Protein 1Y81 (pdb70)

Secondary structure (DSSP, 8-state):
--EEEEET--S-TTSHHHHHHHHHHHTT-EEEEE-TT-SEETTEE-BSSGGGS-TT--EEEE-S-HHHHHHHHHHHHHTT--EEEE-TTS--HHHHHHHHHHT-EEE-S------

Nearest PDB structures (foldseek):
  1y81-assembly1_A  TM=1.009E+00  e=6.232E-22  Pyrococcus furiosus
  2d5a-assembly1_A  TM=9.287E-01  e=7.820E-11  Pyrococcus horikoshii OT3
  3qa9-assembly1_A  TM=9.151E-01  e=1.277E-10  Escherichia coli
  3q9n-assembly1_A  TM=9.153E-01  e=1.893E-09  Escherichia coli
  3q9n-assembly2_B  TM=8.988E-01  e=8.240E-09  Escherichia coli

Radius of gyration: 12.8 Å; Cα contacts (8 Å, |Δi|>4): 222; chains: 1; bounding box: 34×27×26 Å

Solvent-accessible surface area: 5874 Å² total

Structure (mmCIF, N/CA/C/O backbone):
data_1Y81
#
_entry.id   1Y81
#
_cell.length_a   79.146
_cell.length_b   79.146
_cell.length_c   36.402
_cell.angle_alpha   90.00
_cell.angle_beta   90.00
_cell.angle_gamma   120.00
#
_symmetry.space_group_name_H-M   'P 62'
#
loop_
_entity.id
_entity.type
_entity.pdbx_description
1 polymer 'conserved hypothetical protein'
2 non-polymer 'THIOCYANATE ION'
3 non-polymer 'COENZYME A'
4 non-polymer 'UNKNOWN ATOM OR ION'
5 water water
#
loop_
_atom_site.group_PDB
_atom_site.id
_atom_site.type_symbol
_atom_site.label_atom_id
_atom_site.label_alt_id
_atom_site.label_comp_id
_atom_site.label_asym_id
_atom_site.label_entity_id
_atom_site.label_seq_id
_atom_site.pdbx_PDB_ins_code
_atom_site.Cartn_x
_atom_site.Cartn_y
_atom_site.Cartn_z
_atom_site.occupancy
_atom_site.B_iso_or_equiv
_atom_site.auth_seq_id
_atom_site.auth_comp_id
_atom_site.auth_asym_id
_atom_site.auth_atom_id
_atom_site.pdbx_PDB_model_num
ATOM 1 N N . PHE A 1 14 ? 56.973 5.355 0.259 1.00 40.13 6 PHE A N 1
ATOM 2 C CA . PHE A 1 14 ? 56.174 4.948 1.456 1.00 41.48 6 PHE A CA 1
ATOM 3 C C . PHE A 1 14 ? 55.199 3.834 1.117 1.00 40.61 6 PHE A C 1
ATOM 4 O O . PHE A 1 14 ? 54.732 3.732 -0.022 1.00 41.63 6 PHE A O 1
ATOM 12 N N . ARG A 1 15 ? 54.880 3.010 2.114 1.00 39.52 7 ARG A N 1
ATOM 13 C CA . ARG A 1 15 ? 53.849 1.978 1.964 1.00 38.29 7 ARG A CA 1
ATOM 14 C C . ARG A 1 15 ? 52.794 2.100 3.071 1.00 36.17 7 ARG A C 1
ATOM 15 O O . ARG A 1 15 ? 51.586 2.191 2.788 1.00 37.99 7 ARG A O 1
ATOM 16 N N . LYS A 1 16 ? 53.270 2.097 4.319 1.00 33.14 8 LYS A N 1
ATOM 17 C CA . LYS A 1 16 ? 52.420 2.138 5.508 1.00 30.80 8 LYS A CA 1
ATOM 18 C C . LYS A 1 16 ? 52.648 3.462 6.242 1.00 28.59 8 LYS A C 1
ATOM 19 O O . LYS A 1 16 ? 53.740 3.733 6.735 1.00 28.10 8 LYS A O 1
ATOM 25 N N . ILE A 1 17 ? 51.600 4.275 6.302 1.00 27.93 9 ILE A N 1
ATOM 26 C CA . ILE A 1 17 ? 51.699 5.651 6.773 1.00 25.56 9 ILE A CA 1
ATOM 27 C C . ILE A 1 17 ? 50.779 5.854 7.979 1.00 21.91 9 ILE A C 1
ATOM 28 O O . ILE A 1 17 ? 49.579 5.579 7.882 1.00 25.43 9 ILE A O 1
ATOM 33 N N . ALA A 1 18 ? 51.328 6.319 9.095 1.00 17.93 10 ALA A N 1
ATOM 34 C CA . ALA A 1 18 ? 50.482 6.769 10.227 1.00 17.41 10 ALA A CA 1
ATOM 35 C C . ALA A 1 18 ? 50.161 8.261 10.089 1.00 18.93 10 ALA A C 1
ATOM 36 O O . ALA A 1 18 ? 51.009 9.043 9.657 1.00 21.79 10 ALA A O 1
ATOM 38 N N . LEU A 1 19 ? 48.944 8.644 10.469 1.00 14.78 11 LEU A N 1
ATOM 39 C CA . LEU A 1 19 ? 48.498 10.033 10.279 1.00 14.94 11 LEU A CA 1
ATOM 40 C C . LEU A 1 19 ? 48.051 10.653 11.603 1.00 16.49 11 LEU A C 1
ATOM 41 O O . LEU A 1 19 ? 46.908 10.428 12.064 1.00 14.08 11 LEU A O 1
ATOM 46 N N . VAL A 1 20 ? 48.950 11.435 12.202 1.00 15.39 12 VAL A N 1
ATOM 47 C CA . VAL A 1 20 ? 48.711 12.072 13.495 1.00 13.39 12 VAL A CA 1
ATOM 48 C C . VAL A 1 20 ? 47.864 13.332 13.235 1.00 15.82 12 VAL A C 1
ATOM 49 O O . VAL A 1 20 ? 48.300 14.230 12.526 1.00 15.81 12 VAL A O 1
ATOM 53 N N . GLY A 1 21 ? 46.655 13.366 13.813 1.00 14.77 13 GLY A N 1
ATOM 54 C CA . GLY A 1 21 ? 45.691 14.422 13.522 1.00 14.43 13 GLY A CA 1
ATOM 55 C C . GLY A 1 21 ? 44.649 14.034 12.493 1.00 14.47 13 GLY A C 1
ATOM 56 O O . GLY A 1 21 ? 43.850 14.882 12.069 1.00 14.00 13 GLY A O 1
ATOM 57 N N . ALA A 1 22 ? 44.633 12.754 12.088 1.00 14.62 14 ALA A N 1
ATOM 58 C CA . ALA A 1 22 ? 43.548 12.235 11.247 1.00 14.42 14 ALA A CA 1
ATOM 59 C C . ALA A 1 22 ? 42.228 12.595 11.908 1.00 14.43 14 ALA A C 1
ATOM 60 O O . ALA A 1 22 ? 42.140 12.586 13.106 1.00 15.01 14 ALA A O 1
ATOM 62 N N . SER A 1 23 ? 41.216 12.926 11.103 1.00 13.19 15 SER A N 1
ATOM 63 C CA . SER A 1 23 ? 39.959 13.414 11.641 1.00 14.15 15 SER A CA 1
ATOM 64 C C . SER A 1 23 ? 38.788 12.879 10.839 1.00 10.80 15 SER A C 1
ATOM 65 O O . SER A 1 23 ? 38.952 12.518 9.675 1.00 16.83 15 SER A O 1
ATOM 68 N N . LYS A 1 24 ? 37.618 12.804 11.498 1.00 16.31 16 LYS A N 1
ATOM 69 C CA . LYS A 1 24 ? 36.368 12.488 10.809 1.00 15.15 16 LYS A CA 1
ATOM 70 C C . LYS A 1 24 ? 35.733 13.735 10.192 1.00 16.36 16 LYS A C 1
ATOM 71 O O . LYS A 1 24 ? 34.798 13.629 9.409 1.00 18.79 16 LYS A O 1
ATOM 77 N N . ASN A 1 25 ? 36.229 14.917 10.582 1.00 17.41 17 ASN A N 1
ATOM 78 C CA . ASN A 1 25 ? 35.731 16.193 10.065 1.00 19.22 17 ASN A CA 1
ATOM 79 C C . ASN A 1 25 ? 36.192 16.415 8.620 1.00 20.24 17 ASN A C 1
ATOM 80 O O . ASN A 1 25 ? 37.383 16.637 8.385 1.00 18.74 17 ASN A O 1
ATOM 85 N N . PRO A 1 26 ? 35.250 16.350 7.640 1.00 23.66 18 PRO A N 1
ATOM 86 C CA . PRO A 1 26 ? 35.647 16.468 6.213 1.00 24.11 18 PRO A CA 1
ATOM 87 C C . PRO A 1 26 ? 36.292 17.797 5.836 1.00 23.01 18 PRO A C 1
ATOM 88 O O . PRO A 1 26 ? 36.988 17.874 4.810 1.00 25.54 18 PRO A O 1
ATOM 92 N N . ALA A 1 27 ? 36.113 18.815 6.669 1.00 24.56 19 ALA A N 1
ATOM 93 C CA . ALA A 1 27 ? 36.748 20.113 6.443 1.00 26.54 19 ALA A CA 1
ATOM 94 C C . ALA A 1 27 ? 38.225 20.168 6.885 1.00 26.11 19 ALA A C 1
ATOM 95 O O . ALA A 1 27 ? 38.954 21.118 6.554 1.00 26.46 19 ALA A O 1
ATOM 97 N N . LYS A 1 28 ? 38.681 19.144 7.601 1.00 22.49 20 LYS A N 1
ATOM 98 C CA . LYS A 1 28 ? 40.019 19.172 8.163 1.00 18.76 20 LYS A CA 1
ATOM 99 C C . LYS A 1 28 ? 40.991 18.367 7.301 1.00 16.69 20 LYS A C 1
ATOM 100 O O . LYS A 1 28 ? 40.626 17.315 6.750 1.00 15.87 20 LYS A O 1
ATOM 106 N N . TYR A 1 29 ? 42.223 18.853 7.200 1.00 18.46 21 TYR A N 1
ATOM 107 C CA . TYR A 1 29 ? 43.258 18.121 6.443 1.00 16.36 21 TYR A CA 1
ATOM 108 C C . TYR A 1 29 ? 43.502 16.683 6.965 1.00 16.70 21 TYR A C 1
ATOM 109 O O . TYR A 1 29 ? 43.868 15.796 6.201 1.00 16.67 21 TYR A O 1
ATOM 118 N N . GLY A 1 30 ? 43.264 16.461 8.254 1.00 17.15 22 GLY A N 1
ATOM 119 C CA . GLY A 1 30 ? 43.342 15.090 8.827 1.00 15.28 22 GLY A CA 1
ATOM 120 C C . GLY A 1 30 ? 42.428 14.087 8.115 1.00 17.74 22 GLY A C 1
ATOM 121 O O . GLY A 1 30 ? 42.774 12.912 7.980 1.00 18.09 22 GLY A O 1
ATOM 122 N N . ASN A 1 31 ? 41.263 14.558 7.671 1.00 15.02 23 ASN A N 1
ATOM 123 C CA . ASN A 1 31 ? 40.334 13.771 6.863 1.00 16.40 23 ASN A CA 1
ATOM 124 C C . ASN A 1 31 ? 40.680 13.771 5.362 1.00 15.81 23 ASN A C 1
ATOM 125 O O . ASN A 1 31 ? 40.705 12.714 4.729 1.00 18.23 23 ASN A O 1
ATOM 130 N N . ILE A 1 32 ? 40.943 14.953 4.800 1.00 15.70 24 ILE A N 1
ATOM 131 C CA . ILE A 1 32 ? 41.261 15.078 3.381 1.00 18.32 24 ILE A CA 1
ATOM 132 C C . ILE A 1 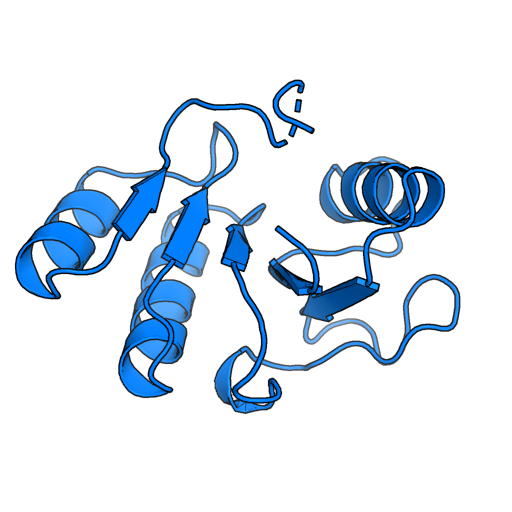32 ? 42.465 14.231 3.003 1.00 16.71 24 ILE A C 1
ATOM 133 O O . ILE A 1 32 ? 42.428 13.501 2.012 1.00 18.55 24 ILE A O 1
ATOM 138 N N . ILE A 1 33 ? 43.530 14.333 3.801 1.00 16.06 25 ILE A N 1
ATOM 139 C CA . ILE A 1 33 ? 44.755 13.564 3.562 1.00 16.80 25 ILE A CA 1
ATOM 140 C C . ILE A 1 33 ? 44.477 12.057 3.661 1.00 18.78 25 ILE A C 1
ATOM 141 O O . ILE A 1 33 ? 44.866 11.294 2.772 1.00 18.18 25 ILE A O 1
ATOM 146 N N . LEU A 1 34 ? 43.791 11.645 4.735 1.00 17.67 26 LEU A N 1
ATOM 147 C CA . LEU A 1 34 ? 43.441 10.225 4.935 1.00 18.68 26 LEU A CA 1
ATOM 148 C C . LEU A 1 34 ? 42.755 9.651 3.705 1.00 19.31 26 LEU A C 1
ATOM 149 O O . LEU A 1 34 ? 43.166 8.587 3.189 1.00 19.80 26 LEU A O 1
ATOM 154 N N . LYS A 1 35 ? 41.715 10.346 3.228 1.00 20.04 27 LYS A N 1
ATOM 155 C CA . LYS A 1 35 ? 40.966 9.906 2.031 1.00 22.37 27 LYS A CA 1
ATOM 156 C C . LYS A 1 35 ? 41.854 9.881 0.784 1.00 23.06 27 LYS A C 1
ATOM 157 O O . LYS A 1 35 ? 41.838 8.896 0.026 1.00 23.44 27 LYS A O 1
ATOM 163 N N . ASP A 1 36 ? 42.649 10.940 0.597 1.00 20.61 28 ASP A N 1
ATOM 164 C CA . ASP A 1 36 ? 43.564 11.017 -0.548 1.00 22.22 28 ASP A CA 1
ATOM 165 C C . ASP A 1 36 ? 44.551 9.845 -0.587 1.00 24.84 28 ASP A C 1
ATOM 166 O O . ASP A 1 36 ? 44.706 9.182 -1.636 1.00 25.05 28 ASP A O 1
ATOM 171 N N . LEU A 1 37 ? 45.222 9.590 0.544 1.00 21.47 29 LEU A N 1
ATOM 172 C CA . LEU A 1 37 ? 46.253 8.543 0.610 1.00 24.32 29 LEU A CA 1
ATOM 173 C C . LEU A 1 37 ? 45.675 7.141 0.418 1.00 25.58 29 LEU A C 1
ATOM 174 O O . LEU A 1 37 ? 46.294 6.310 -0.263 1.00 24.14 29 LEU A O 1
ATOM 179 N N . LEU A 1 38 ? 44.486 6.895 0.989 1.00 23.14 30 LEU A N 1
ATOM 180 C CA . LEU A 1 38 ? 43.759 5.628 0.772 1.00 26.39 30 LEU A CA 1
ATOM 181 C C . LEU A 1 38 ? 43.392 5.416 -0.695 1.00 29.17 30 LEU A C 1
ATOM 182 O O . LEU A 1 38 ? 43.500 4.296 -1.213 1.00 28.70 30 LEU A O 1
ATOM 187 N N . SER A 1 39 ? 42.965 6.499 -1.356 1.00 28.58 31 SER A N 1
ATOM 188 C CA . SER A 1 39 ? 42.589 6.475 -2.775 1.00 29.34 31 SER A CA 1
ATOM 189 C C . SER A 1 39 ? 43.783 6.112 -3.656 1.00 30.86 31 SER A C 1
ATOM 190 O O . SER A 1 39 ? 43.608 5.578 -4.757 1.00 36.72 31 SER A O 1
ATOM 193 N N . LYS A 1 40 ? 44.987 6.397 -3.158 1.00 28.73 32 LYS A N 1
ATOM 194 C CA . LYS A 1 40 ? 46.234 6.136 -3.868 1.00 30.17 32 LYS A CA 1
ATOM 195 C C . LYS A 1 40 ? 46.823 4.752 -3.546 1.00 31.87 32 LYS A C 1
ATOM 196 O O . LYS A 1 40 ? 47.938 4.424 -3.990 1.00 30.61 32 LYS A O 1
ATOM 202 N N . GLY A 1 41 ? 46.085 3.959 -2.766 1.00 31.26 33 GLY A N 1
ATOM 203 C CA . GLY A 1 41 ? 46.524 2.602 -2.391 1.00 32.75 33 GLY A CA 1
ATOM 204 C C . GLY A 1 41 ? 47.492 2.460 -1.220 1.00 31.94 33 GLY A C 1
ATOM 205 O O . GLY A 1 41 ? 48.014 1.367 -0.979 1.00 33.33 33 GLY A O 1
ATOM 206 N N . PHE A 1 42 ? 47.744 3.551 -0.486 1.00 31.14 34 PHE A N 1
ATOM 207 C CA . PH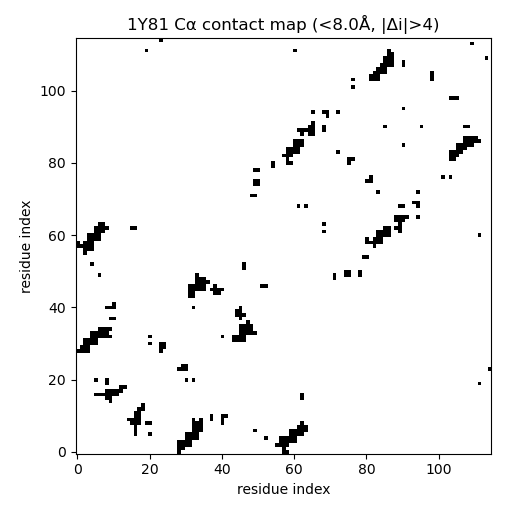E A 1 42 ? 48.523 3.476 0.754 1.00 29.00 34 PHE A CA 1
ATOM 208 C C . PHE A 1 42 ? 47.713 2.837 1.883 1.00 26.82 34 PHE A C 1
ATOM 209 O O . PHE A 1 42 ? 46.507 3.020 1.961 1.00 26.92 34 PHE A O 1
ATOM 217 N N . GLU A 1 43 ? 48.402 2.092 2.750 1.00 26.97 35 GLU A N 1
ATOM 218 C CA . GLU A 1 43 ? 47.865 1.667 4.044 1.00 27.13 35 GLU A CA 1
ATOM 219 C C . GLU A 1 43 ? 48.017 2.857 5.018 1.00 25.85 35 GLU A C 1
ATOM 220 O O . GLU A 1 43 ? 49.129 3.360 5.247 1.00 25.89 35 GLU A O 1
ATOM 226 N N . VAL A 1 44 ? 46.902 3.312 5.571 1.00 20.93 36 VAL A N 1
ATOM 227 C CA . VAL A 1 44 ? 46.934 4.497 6.429 1.00 22.13 36 VAL A CA 1
ATOM 228 C C . VAL A 1 44 ? 46.324 4.225 7.799 1.00 19.70 36 VAL A C 1
ATOM 229 O O . VAL A 1 44 ? 45.197 3.724 7.912 1.00 23.93 36 VAL A O 1
ATOM 233 N N . LEU A 1 45 ? 47.098 4.531 8.830 1.00 19.47 37 LEU A N 1
ATOM 234 C CA . LEU A 1 45 ? 46.716 4.258 10.194 1.00 18.32 37 LEU A CA 1
ATOM 235 C C . LEU A 1 45 ? 46.443 5.595 10.868 1.00 15.43 37 LEU A C 1
ATOM 236 O O . LEU A 1 45 ? 47.380 6.294 11.230 1.00 15.34 37 LEU A O 1
ATOM 241 N N . PRO A 1 46 ? 45.156 5.935 11.045 1.00 14.63 38 PRO A N 1
ATOM 242 C CA . PRO A 1 46 ? 44.840 7.187 11.720 1.00 13.96 38 PRO A CA 1
ATOM 243 C C . PRO A 1 46 ? 45.256 7.203 13.198 1.00 16.66 38 PRO A C 1
ATOM 244 O O . PRO A 1 46 ? 45.180 6.177 13.906 1.00 15.67 38 PRO A O 1
ATOM 248 N N . VAL A 1 47 ? 45.685 8.370 13.670 1.00 13.90 39 VAL A N 1
ATOM 249 C CA . VAL A 1 47 ? 46.035 8.519 15.056 1.00 14.26 39 VAL A CA 1
ATOM 250 C C . VAL A 1 47 ? 45.368 9.791 15.610 1.00 15.79 39 VAL A C 1
ATOM 251 O O . VAL A 1 47 ? 45.704 10.918 15.209 1.00 14.47 39 VAL A O 1
ATOM 255 N N . ASN A 1 48 ? 44.417 9.591 16.517 1.00 14.07 40 ASN A N 1
ATOM 256 C CA . ASN A 1 48 ? 43.644 10.692 17.125 1.00 13.40 40 ASN A CA 1
ATOM 257 C C . ASN A 1 48 ? 42.814 10.110 18.281 1.00 17.03 40 ASN A C 1
ATOM 258 O O . ASN A 1 48 ? 41.968 9.256 18.047 1.00 17.49 40 ASN A O 1
ATOM 263 N N . PRO A 1 49 ? 43.071 10.564 19.528 1.00 20.55 41 PRO A N 1
ATOM 264 C CA . PRO A 1 49 ? 42.333 10.077 20.729 1.00 23.46 41 PRO A CA 1
ATOM 265 C C . PRO A 1 49 ? 40.806 10.296 20.687 1.00 24.91 41 PRO A C 1
ATOM 266 O O . PRO A 1 49 ? 40.082 9.628 21.431 1.00 24.91 41 PRO A O 1
ATOM 270 N N . ASN A 1 50 ? 40.328 11.212 19.834 1.00 21.36 42 ASN A N 1
ATOM 271 C CA . ASN A 1 50 ? 38.879 11.513 19.725 1.00 20.72 42 ASN A CA 1
ATOM 272 C C . ASN A 1 50 ? 38.037 10.430 19.039 1.00 22.41 42 ASN A C 1
ATOM 273 O O . ASN A 1 50 ? 36.801 10.375 19.228 1.00 23.11 42 ASN A O 1
ATOM 278 N N . TYR A 1 51 ? 38.682 9.600 18.212 1.00 22.05 43 TYR A N 1
ATOM 279 C CA . TYR A 1 51 ? 37.958 8.665 17.345 1.00 19.61 43 TYR A CA 1
ATOM 280 C C . TYR A 1 51 ? 38.419 7.250 17.571 1.00 23.71 43 TYR A C 1
ATOM 281 O O . TYR A 1 51 ? 39.615 7.007 17.716 1.00 21.33 43 TYR A O 1
ATOM 290 N N . ASP A 1 52 ? 37.470 6.314 17.615 1.00 24.74 44 ASP A N 1
ATOM 291 C CA . ASP A 1 52 ? 37.832 4.897 17.689 1.00 24.68 44 ASP A CA 1
ATOM 292 C C . ASP A 1 52 ? 38.015 4.298 16.282 1.00 22.99 44 ASP A C 1
ATOM 293 O O . ASP A 1 52 ? 38.737 3.312 16.117 1.00 20.20 44 ASP A O 1
ATOM 298 N N . GLU A 1 53 ? 37.377 4.920 15.283 1.00 19.89 45 GLU A N 1
ATOM 299 C CA . GLU A 1 53 ? 37.559 4.578 13.856 1.00 18.09 45 GLU A CA 1
ATOM 300 C C . GLU A 1 53 ? 37.363 5.801 12.976 1.00 19.31 45 GLU A C 1
ATOM 301 O O . GLU A 1 53 ? 36.590 6.706 13.324 1.00 20.46 45 GLU A O 1
ATOM 307 N N . ILE A 1 54 ? 38.076 5.831 11.854 1.00 19.46 46 ILE A N 1
ATOM 308 C CA . ILE A 1 54 ? 37.810 6.799 10.780 1.00 19.22 46 ILE A CA 1
ATOM 309 C C . ILE A 1 54 ? 37.765 6.069 9.434 1.00 20.68 46 ILE A C 1
ATOM 310 O O . ILE A 1 54 ? 38.675 5.314 9.118 1.00 20.90 46 ILE A O 1
ATOM 315 N N . GLU A 1 55 ? 36.705 6.304 8.647 1.00 20.31 47 GLU A N 1
ATOM 316 C CA . GLU A 1 55 ? 36.461 5.580 7.382 1.00 22.58 47 GLU A CA 1
ATOM 317 C C . GLU A 1 55 ? 36.482 4.052 7.629 1.00 20.10 47 GLU A C 1
ATOM 318 O O . GLU A 1 55 ? 36.876 3.268 6.756 1.00 25.43 47 GLU A O 1
ATOM 324 N N . GLY A 1 56 ? 36.062 3.659 8.830 1.00 18.62 48 GLY A N 1
ATOM 325 C CA . GLY A 1 56 ? 36.004 2.239 9.212 1.00 19.88 48 GLY A CA 1
ATOM 326 C C . GLY A 1 56 ? 37.336 1.715 9.709 1.00 19.27 48 GLY A C 1
ATOM 327 O O . GLY A 1 56 ? 37.412 0.618 10.242 1.00 17.96 48 GLY A O 1
ATOM 328 N N . LEU A 1 57 ? 38.391 2.504 9.525 1.00 18.08 49 LEU A N 1
ATOM 329 C CA . LEU A 1 57 ? 39.738 2.101 9.943 1.00 19.64 49 LEU A CA 1
ATOM 330 C C . LEU A 1 57 ? 39.983 2.342 11.416 1.00 18.09 49 LEU A C 1
ATOM 331 O O . LEU A 1 57 ? 39.672 3.407 11.941 1.00 17.31 49 LEU A O 1
ATOM 336 N N . LYS A 1 58 ? 40.563 1.344 12.082 1.00 15.90 50 LYS A N 1
ATOM 337 C CA . LYS A 1 58 ? 40.980 1.455 13.460 1.00 16.77 50 LYS A CA 1
ATOM 338 C C . LYS A 1 58 ? 41.814 2.759 13.655 1.00 16.44 50 LYS A C 1
ATOM 339 O O . LYS A 1 58 ? 42.784 2.996 12.932 1.00 18.88 50 LYS A O 1
ATOM 345 N N . CYS A 1 59 ? 41.392 3.580 14.606 1.00 16.68 51 CYS A N 1
ATOM 346 C CA . CYS A 1 59 ? 42.101 4.823 14.935 1.00 16.90 51 CYS A CA 1
ATOM 347 C C . CYS A 1 59 ? 42.829 4.696 16.294 1.00 19.63 51 CYS A C 1
ATOM 348 O O . CYS A 1 59 ? 42.219 4.347 17.334 1.00 17.76 51 CYS A O 1
ATOM 351 N N . TYR A 1 60 ? 44.140 4.960 16.278 1.00 17.45 52 TYR A N 1
ATOM 352 C CA . TYR A 1 60 ? 45.004 4.787 17.457 1.00 17.73 52 TYR A CA 1
ATOM 353 C C . TYR A 1 60 ? 44.974 6.009 18.373 1.00 19.79 52 TYR A C 1
ATOM 354 O O . TYR A 1 60 ? 44.866 7.131 17.891 1.00 19.86 52 TYR A O 1
ATOM 363 N N . ARG A 1 61 ? 45.044 5.782 19.688 1.00 19.57 53 ARG A N 1
ATOM 364 C CA . ARG A 1 61 ? 45.057 6.882 20.668 1.00 21.97 53 ARG A CA 1
ATOM 365 C C . ARG A 1 61 ? 46.366 7.653 20.613 1.00 21.60 53 ARG A C 1
ATOM 366 O O . ARG A 1 61 ? 46.381 8.880 20.752 1.00 21.54 53 ARG A O 1
ATOM 369 N N . SER A 1 62 ? 47.462 6.921 20.448 1.00 21.61 54 SER A N 1
ATOM 370 C CA . SER A 1 62 ? 48.784 7.519 20.417 1.00 23.16 54 SER A CA 1
ATOM 371 C C . SER A 1 62 ? 49.742 6.718 19.543 1.00 22.25 54 SER A C 1
ATOM 372 O O . SER A 1 62 ? 49.471 5.560 19.185 1.00 20.61 54 SER A O 1
ATOM 375 N N . VAL A 1 63 ? 50.866 7.346 19.194 1.00 19.50 55 VAL A N 1
ATOM 376 C CA . VAL A 1 63 ? 51.837 6.712 18.325 1.00 20.55 55 VAL A CA 1
ATOM 377 C C . VAL A 1 63 ? 52.507 5.510 19.014 1.00 21.00 55 VAL A C 1
ATOM 378 O O . VAL A 1 63 ? 53.034 4.629 18.337 1.00 23.17 55 VAL A O 1
ATOM 382 N N . ARG A 1 64 ? 52.451 5.483 20.355 1.00 20.58 56 ARG A N 1
ATOM 383 C CA . ARG A 1 64 ? 53.039 4.377 21.156 1.00 24.78 56 ARG A CA 1
ATOM 384 C C . ARG A 1 64 ? 52.389 3.025 20.849 1.00 25.71 56 ARG A C 1
ATOM 385 O O . ARG A 1 64 ? 53.022 1.975 21.026 1.00 26.61 56 ARG A O 1
ATOM 388 N N . GLU A 1 65 ? 51.140 3.069 20.366 1.00 25.31 57 GLU A N 1
ATOM 389 C CA . GLU A 1 65 ? 50.345 1.875 20.039 1.00 28.39 57 GLU A CA 1
ATOM 390 C C . GLU A 1 65 ? 50.513 1.385 18.606 1.00 27.82 57 GLU A C 1
ATOM 391 O O . GLU A 1 65 ? 49.968 0.335 18.237 1.00 27.79 57 GLU A O 1
ATOM 397 N N . LEU A 1 66 ? 51.248 2.146 17.788 1.00 26.31 58 LEU A N 1
ATOM 398 C CA . LEU A 1 66 ? 51.390 1.823 16.381 1.00 25.01 58 LEU A CA 1
ATOM 399 C C . LEU A 1 66 ? 52.239 0.559 16.185 1.00 26.56 58 LEU A C 1
ATOM 400 O O . LEU A 1 66 ? 53.154 0.295 16.982 1.00 26.87 58 LEU A O 1
ATOM 405 N N . PRO A 1 67 ? 51.927 -0.232 15.145 1.00 29.98 59 PRO A N 1
ATOM 406 C CA . PRO A 1 67 ? 52.847 -1.314 14.759 1.00 31.68 59 PRO A CA 1
ATOM 407 C C . PRO A 1 67 ? 54.206 -0.779 14.311 1.00 33.07 59 PRO A C 1
ATOM 408 O O . PRO A 1 67 ? 54.290 0.304 13.716 1.00 31.23 59 PRO A O 1
ATOM 412 N N . LYS A 1 68 ? 55.257 -1.545 14.581 1.00 31.81 60 LYS A N 1
ATOM 413 C CA . LYS A 1 68 ? 56.621 -1.077 14.376 1.00 34.12 60 LYS A CA 1
ATOM 414 C C . LYS A 1 68 ? 57.030 -0.964 12.894 1.00 33.39 60 LYS A C 1
ATOM 415 O O . LYS A 1 68 ? 58.059 -0.358 12.579 1.00 34.60 60 LYS A O 1
ATOM 421 N N . ASP A 1 69 ? 56.208 -1.522 12.000 1.00 33.02 61 ASP A N 1
ATOM 422 C CA . ASP A 1 69 ? 56.487 -1.512 10.557 1.00 33.95 61 ASP A CA 1
ATOM 423 C C . ASP A 1 69 ? 55.879 -0.308 9.788 1.00 31.64 61 ASP A C 1
ATOM 424 O O . ASP A 1 69 ? 55.830 -0.313 8.560 1.00 31.37 61 ASP A O 1
ATOM 429 N N . VAL A 1 70 ? 55.415 0.706 10.519 1.00 29.99 62 VAL A N 1
ATOM 430 C CA . VAL A 1 70 ? 54.977 1.969 9.902 1.00 27.05 62 VAL A CA 1
ATOM 431 C C . VAL A 1 70 ? 56.197 2.665 9.254 1.00 28.81 62 VAL A C 1
ATOM 432 O O . VAL A 1 70 ? 57.237 2.808 9.893 1.00 28.89 62 VAL A O 1
ATOM 436 N N . ASP A 1 71 ? 56.068 3.059 7.988 1.00 28.01 63 ASP A N 1
ATOM 437 C CA . ASP A 1 71 ? 57.191 3.647 7.229 1.00 30.62 63 ASP A CA 1
ATOM 438 C C . ASP A 1 71 ? 57.464 5.110 7.589 1.00 31.46 63 ASP A C 1
ATOM 439 O O . ASP A 1 71 ? 58.615 5.533 7.673 1.00 32.68 63 ASP A O 1
ATOM 444 N N . VAL A 1 72 ? 56.390 5.870 7.788 1.00 26.80 64 VAL A N 1
ATOM 445 C CA . VAL A 1 72 ? 56.481 7.297 8.031 1.00 23.48 64 VAL A CA 1
ATOM 446 C C . VAL A 1 72 ? 55.327 7.693 8.950 1.00 20.13 64 VAL A C 1
ATOM 447 O O . VAL A 1 72 ? 54.267 7.098 8.884 1.00 19.24 64 VAL A O 1
ATOM 451 N N . ILE A 1 73 ? 55.557 8.676 9.809 1.00 19.34 65 ILE A N 1
ATOM 452 C CA . ILE A 1 73 ? 54.456 9.286 10.560 1.00 17.76 65 ILE A CA 1
ATOM 453 C C . ILE A 1 73 ? 54.248 10.698 10.027 1.00 19.11 65 ILE A C 1
ATOM 454 O O . ILE A 1 73 ? 55.181 11.519 10.070 1.00 19.61 65 ILE A O 1
ATOM 459 N N . VAL A 1 74 ? 53.044 10.957 9.493 1.00 16.75 66 VAL A N 1
ATOM 460 C CA . VAL A 1 74 ? 52.670 12.274 8.952 1.00 16.31 66 VAL A CA 1
ATOM 461 C C . VAL A 1 74 ? 51.911 13.087 10.043 1.00 16.56 66 VAL A C 1
ATOM 462 O O . VAL A 1 74 ? 50.952 12.592 10.645 1.00 16.67 66 VAL A O 1
ATOM 466 N N . PHE A 1 75 ? 52.360 14.323 10.295 1.00 16.22 67 PHE A N 1
ATOM 467 C CA . PHE A 1 75 ? 51.779 15.172 11.344 1.00 17.40 67 PHE A CA 1
ATOM 468 C C . PHE A 1 75 ? 50.929 16.285 10.743 1.00 17.52 67 PHE A C 1
ATOM 469 O O . PHE A 1 75 ? 51.420 17.074 9.913 1.00 17.30 67 PHE A O 1
ATOM 477 N N . VAL A 1 76 ? 49.665 16.348 11.151 1.00 14.91 68 VAL A N 1
ATOM 478 C CA . VAL A 1 76 ? 48.800 17.467 10.779 1.00 16.82 68 VAL A CA 1
ATOM 479 C C . VAL A 1 76 ? 48.099 18.061 12.048 1.00 17.11 68 VAL A C 1
ATOM 480 O O . VAL A 1 76 ? 46.873 18.308 12.077 1.00 19.83 68 VAL A O 1
ATOM 484 N N . VAL A 1 77 ? 48.907 18.280 13.095 1.00 14.75 69 VAL A N 1
ATOM 485 C CA . VAL A 1 77 ? 48.467 18.864 14.362 1.00 15.69 69 VAL A CA 1
ATOM 486 C C . VAL A 1 77 ? 49.299 20.138 14.641 1.00 17.28 69 VAL A C 1
ATOM 487 O O . VAL A 1 77 ? 50.390 20.279 14.071 1.00 18.00 69 VAL A O 1
ATOM 491 N N . PRO A 1 78 ? 48.787 21.046 15.509 1.00 17.85 70 PRO A N 1
ATOM 492 C CA . PRO A 1 78 ? 49.574 22.252 15.878 1.00 19.45 70 PRO A CA 1
ATOM 493 C C . PRO A 1 78 ? 50.945 21.870 16.464 1.00 20.14 70 PRO A C 1
ATOM 494 O O . PRO A 1 78 ? 51.074 20.815 17.086 1.00 18.51 70 PRO A O 1
ATOM 498 N N . PRO A 1 79 ? 51.981 22.708 16.229 1.00 20.31 71 PRO A N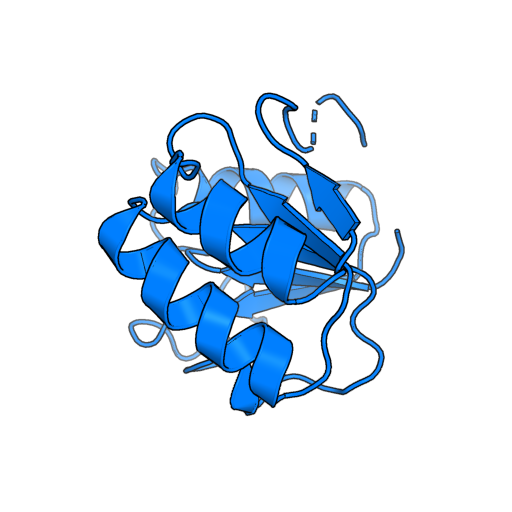 1
ATOM 499 C CA . PRO A 1 79 ? 53.365 22.390 16.651 1.00 22.30 71 PRO A CA 1
ATOM 500 C C . PRO A 1 79 ? 53.553 22.062 18.136 1.00 23.34 71 PRO A C 1
ATOM 501 O O . PRO A 1 79 ? 54.411 21.244 18.468 1.00 25.21 71 PRO A O 1
ATOM 505 N N . LYS A 1 80 ? 52.785 22.697 19.021 1.00 24.19 72 LYS A N 1
ATOM 506 C CA . LYS A 1 80 ? 52.869 22.382 20.451 1.00 26.36 72 LYS A CA 1
ATOM 507 C C . LYS A 1 80 ? 52.480 20.917 20.726 1.00 25.69 72 LYS A C 1
ATOM 508 O O . LYS A 1 80 ? 53.115 20.231 21.543 1.00 26.98 72 LYS A O 1
ATOM 511 N N . VAL A 1 81 ? 51.437 20.458 20.042 1.00 24.60 73 VAL A N 1
ATOM 512 C CA . VAL A 1 81 ? 51.034 19.044 20.080 1.00 24.23 73 VAL A CA 1
ATOM 513 C C . VAL A 1 81 ? 52.067 18.155 19.382 1.00 21.18 73 VAL A C 1
ATOM 514 O O 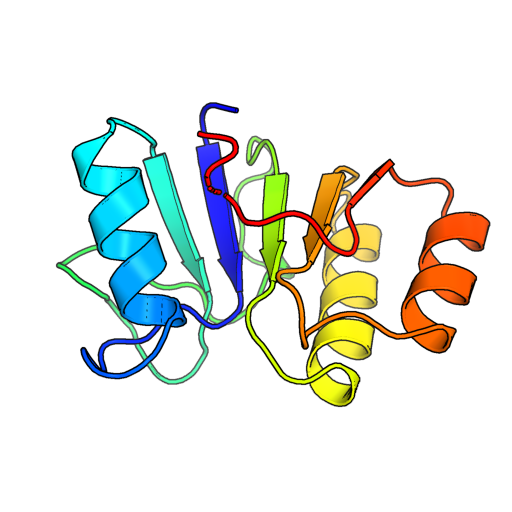. VAL A 1 81 ? 52.436 17.099 19.893 1.00 19.41 73 VAL A O 1
ATOM 518 N N . GLY A 1 82 ? 52.524 18.592 18.212 1.00 20.62 74 GLY A N 1
ATOM 519 C CA . GLY A 1 82 ? 53.507 17.862 17.433 1.00 20.60 74 GLY A CA 1
ATOM 520 C C . GLY A 1 82 ? 54.805 17.588 18.185 1.00 20.08 74 GLY A C 1
ATOM 521 O O . GLY A 1 82 ? 55.370 16.522 18.043 1.00 19.83 74 GLY A O 1
ATOM 522 N N . LEU A 1 83 ? 55.276 18.549 18.986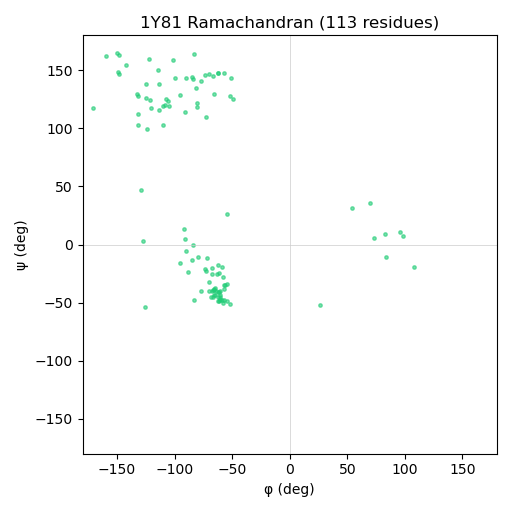 1.00 22.02 75 LEU A N 1
ATOM 523 C CA . LEU A 1 83 ? 56.524 18.345 19.741 1.00 22.34 75 LEU A CA 1
ATOM 524 C C . LEU A 1 83 ? 56.386 17.142 20.692 1.00 22.26 75 LEU A C 1
ATOM 525 O O . LEU A 1 83 ? 57.256 16.275 20.723 1.00 23.60 75 LEU A O 1
ATOM 530 N N . GLN A 1 84 ? 55.268 17.096 21.426 1.00 24.15 76 GLN A N 1
ATOM 531 C CA . GLN A 1 84 ? 54.988 16.011 22.387 1.00 26.29 76 GLN A CA 1
ATOM 532 C C . GLN A 1 84 ? 54.914 14.667 21.670 1.00 25.22 76 GLN A C 1
ATOM 533 O O . GLN A 1 84 ? 55.541 13.671 22.092 1.00 24.59 76 GLN A O 1
ATOM 539 N N . VAL A 1 85 ? 54.149 14.642 20.582 1.00 22.50 77 VAL A N 1
ATOM 540 C CA . VAL A 1 85 ? 53.952 13.417 19.805 1.00 21.39 77 VAL A CA 1
ATOM 541 C C . VAL A 1 85 ? 55.250 12.937 19.144 1.00 21.02 77 VAL A C 1
ATOM 542 O O . VAL A 1 85 ? 55.504 11.732 19.077 1.00 21.53 77 VAL A O 1
ATOM 546 N N . ALA A 1 86 ? 56.070 13.875 18.663 1.00 19.46 78 ALA A N 1
ATOM 547 C CA . ALA A 1 86 ? 57.344 13.500 18.028 1.00 22.21 78 ALA A CA 1
ATOM 548 C C . ALA A 1 86 ? 58.284 12.851 19.035 1.00 20.50 78 ALA A C 1
ATOM 549 O O . ALA A 1 86 ? 58.975 11.911 18.698 1.00 23.25 78 ALA A O 1
ATOM 551 N N . LYS A 1 87 ? 58.267 13.350 20.275 1.00 23.83 79 LYS A N 1
ATOM 552 C CA . LYS A 1 87 ? 59.025 12.740 21.378 1.00 26.67 79 LYS A CA 1
ATOM 553 C C . LYS A 1 87 ? 58.558 11.289 21.617 1.00 27.81 79 LYS A C 1
ATOM 554 O O . LYS A 1 87 ? 59.387 10.363 21.690 1.00 25.71 79 LYS A O 1
ATOM 557 N N . GLU A 1 88 ? 57.234 11.097 21.680 1.00 25.53 80 GLU A N 1
ATOM 558 C CA . GLU A 1 88 ? 56.636 9.746 21.850 1.00 25.61 80 GLU A CA 1
ATOM 559 C C . GLU A 1 88 ? 57.007 8.801 20.700 1.00 26.29 80 GLU A C 1
ATOM 560 O O . GLU A 1 88 ? 57.336 7.617 20.922 1.00 25.26 80 GLU A O 1
ATOM 566 N N . ALA A 1 89 ? 56.935 9.327 19.473 1.00 23.94 81 ALA A N 1
ATOM 567 C CA . ALA A 1 89 ? 57.270 8.585 18.265 1.00 23.20 81 ALA A CA 1
ATOM 568 C C . ALA A 1 89 ? 58.736 8.120 18.273 1.00 24.76 81 ALA A C 1
ATOM 569 O O . ALA A 1 89 ? 59.028 6.973 17.945 1.00 25.09 81 ALA A O 1
ATOM 571 N N . VAL A 1 90 ? 59.641 9.027 18.645 1.00 25.97 82 VAL A N 1
ATOM 572 C CA . VAL A 1 90 ? 61.082 8.719 18.709 1.00 28.63 82 VAL A CA 1
ATOM 573 C C . VAL A 1 90 ? 61.351 7.688 19.818 1.00 28.74 82 VAL A C 1
ATOM 574 O O . VAL A 1 90 ? 62.072 6.709 19.600 1.00 30.47 82 VAL A O 1
ATOM 578 N N . GLU A 1 91 ? 60.741 7.904 20.986 1.00 30.78 83 GLU A N 1
ATOM 579 C CA . GLU A 1 91 ? 60.822 6.958 22.108 1.00 32.54 83 GLU A CA 1
ATOM 580 C C . GLU A 1 91 ? 60.326 5.554 21.720 1.00 33.16 83 GLU A C 1
ATOM 581 O O . GLU A 1 91 ? 60.874 4.547 22.183 1.00 32.82 83 GLU A O 1
ATOM 587 N N . ALA A 1 92 ? 59.312 5.500 20.852 1.00 28.65 84 ALA A N 1
ATOM 588 C CA . ALA A 1 92 ? 58.717 4.244 20.384 1.00 27.96 84 ALA A CA 1
ATOM 589 C C . ALA A 1 92 ? 59.499 3.636 19.224 1.00 28.74 84 ALA A C 1
ATOM 590 O O . ALA A 1 92 ? 59.132 2.576 18.699 1.00 30.03 84 ALA A O 1
ATOM 592 N N . GLY A 1 93 ? 60.569 4.317 18.812 1.00 28.19 85 GLY A N 1
ATOM 593 C CA . GLY A 1 93 ? 61.491 3.792 17.804 1.00 29.00 85 GLY A CA 1
ATOM 594 C C . GLY A 1 93 ? 61.254 4.228 16.372 1.00 28.67 85 GLY A C 1
ATOM 595 O O . GLY A 1 93 ? 61.855 3.682 15.448 1.00 28.75 85 GLY A O 1
ATOM 596 N N . PHE A 1 94 ? 60.380 5.207 16.161 1.00 27.07 86 PHE A N 1
ATOM 597 C CA . PHE A 1 94 ? 60.126 5.653 14.793 1.00 27.67 86 PHE A CA 1
ATOM 598 C C . PHE A 1 94 ? 61.172 6.677 14.360 1.00 27.59 86 PHE A C 1
ATOM 599 O O . PHE A 1 94 ? 61.620 7.493 15.166 1.00 32.88 86 PHE A O 1
ATOM 607 N N . LYS A 1 95 ? 61.568 6.601 13.098 1.00 29.00 87 LYS A N 1
ATOM 608 C CA . LYS A 1 95 ? 62.713 7.355 12.604 1.00 30.60 87 LYS A CA 1
ATOM 609 C C . LYS A 1 95 ? 62.446 8.208 11.341 1.00 29.51 87 LYS A C 1
ATOM 610 O O . LYS A 1 95 ? 63.383 8.826 10.809 1.00 28.13 87 LYS A O 1
ATOM 612 N N . LYS A 1 96 ? 61.192 8.234 10.864 1.00 27.87 88 LYS A N 1
ATOM 613 C CA . LYS A 1 96 ? 60.814 9.066 9.704 1.00 26.60 88 LYS A CA 1
ATOM 614 C C . LYS A 1 96 ? 59.539 9.866 10.004 1.00 26.29 88 LYS A C 1
ATOM 615 O O . LYS A 1 96 ? 58.438 9.317 9.994 1.00 25.89 88 LYS A O 1
ATOM 619 N N . LEU A 1 97 ? 59.703 11.156 10.287 1.00 25.91 89 LEU A N 1
ATOM 620 C CA . LEU A 1 97 ? 58.591 11.985 10.751 1.00 23.80 89 LEU A CA 1
ATOM 621 C C . LEU A 1 97 ? 58.363 13.161 9.785 1.00 25.71 89 LEU A C 1
ATOM 622 O O . LEU A 1 97 ? 59.238 14.011 9.613 1.00 25.00 89 LEU A O 1
ATOM 627 N N . TRP A 1 98 ? 57.180 13.189 9.167 1.00 21.93 90 TRP A N 1
ATOM 628 C CA . TRP A 1 98 ? 56.838 14.143 8.109 1.00 22.08 90 TRP A CA 1
ATOM 629 C C . TRP A 1 98 ? 55.852 15.160 8.646 1.00 22.01 90 TRP A C 1
ATOM 630 O O . TRP A 1 98 ? 54.757 14.794 9.047 1.00 19.82 90 TRP A O 1
ATOM 641 N N . PHE A 1 99 ? 56.224 16.438 8.622 1.00 21.06 91 PHE A N 1
ATOM 642 C CA . PHE A 1 99 ? 55.337 17.495 9.120 1.00 20.52 91 PHE A CA 1
ATOM 643 C C . PHE A 1 99 ? 54.721 18.276 7.973 1.00 20.97 91 PHE A C 1
ATOM 644 O O . PHE A 1 99 ? 55.447 18.879 7.163 1.00 19.85 91 PHE A O 1
ATOM 652 N N . GLN A 1 100 ? 53.385 18.260 7.885 1.00 19.25 92 GLN A N 1
ATOM 653 C CA . GLN A 1 100 ? 52.676 19.112 6.921 1.00 19.55 92 GLN A CA 1
ATOM 654 C C . GLN A 1 100 ? 52.957 20.563 7.258 1.00 18.10 92 GLN A C 1
ATOM 655 O O . GLN A 1 100 ? 53.167 20.883 8.432 1.00 18.88 92 GLN A O 1
ATOM 661 N N . PRO A 1 101 ? 53.009 21.441 6.225 1.00 20.20 93 PRO A N 1
ATOM 662 C CA . PRO A 1 101 ? 53.192 22.868 6.503 1.00 20.83 93 PRO A CA 1
ATOM 663 C C . PRO A 1 101 ? 52.185 23.367 7.527 1.00 18.53 93 PRO A C 1
ATOM 664 O O . PRO A 1 101 ? 50.963 23.144 7.370 1.00 19.37 93 PRO A O 1
ATOM 668 N N . GLY A 1 102 ? 52.695 24.020 8.570 1.00 17.12 94 GLY A N 1
ATOM 669 C CA . GLY A 1 102 ? 51.885 24.544 9.670 1.00 17.52 94 GLY A CA 1
ATOM 670 C C . GLY A 1 102 ? 52.050 23.749 10.947 1.00 16.51 94 GLY A C 1
ATOM 671 O O . GLY A 1 102 ? 51.746 24.243 12.035 1.00 18.34 94 GLY A O 1
ATOM 672 N N . ALA A 1 103 ? 52.554 22.517 10.803 1.00 17.27 95 ALA A N 1
ATOM 673 C CA . ALA A 1 103 ? 52.766 21.587 11.911 1.00 17.67 95 ALA A CA 1
ATOM 674 C C . ALA A 1 103 ? 54.218 21.656 12.435 1.00 20.41 95 ALA 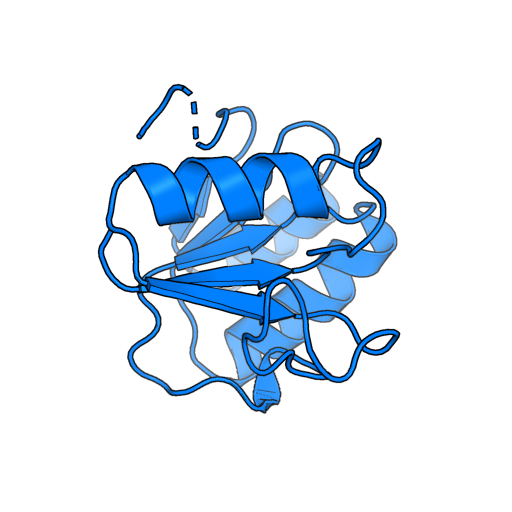A C 1
ATOM 675 O O . ALA A 1 103 ? 54.519 21.166 13.528 1.00 21.61 95 ALA A O 1
ATOM 677 N N . GLU A 1 104 ? 55.104 22.253 11.645 1.00 20.66 96 GLU A N 1
ATOM 678 C CA . GLU A 1 104 ? 56.522 22.319 12.015 1.00 22.19 96 GLU A CA 1
ATOM 679 C C . GLU A 1 104 ? 56.856 23.471 12.973 1.00 22.28 96 GLU A C 1
ATOM 680 O O . GLU A 1 104 ? 56.073 24.420 13.139 1.00 21.94 96 GLU A O 1
ATOM 686 N N . SER A 1 105 ? 58.039 23.383 13.595 1.00 21.78 97 SER A N 1
ATOM 687 C CA . SER A 1 105 ? 58.574 24.458 14.431 1.00 25.84 97 SER A CA 1
ATOM 688 C C . SER A 1 105 ? 60.079 24.283 14.556 1.00 25.12 97 SER A C 1
ATOM 689 O O . SER A 1 105 ? 60.614 23.196 14.283 1.00 24.73 97 SER A O 1
ATOM 692 N N . GLU A 1 106 ? 60.772 25.343 14.970 1.00 26.71 98 GLU A N 1
ATOM 693 C CA . GLU A 1 106 ? 62.199 25.218 15.224 1.00 28.81 98 GLU A CA 1
ATOM 694 C C . GLU A 1 106 ? 62.510 24.371 16.470 1.00 29.02 98 GLU A C 1
ATOM 695 O O . GLU A 1 106 ? 63.523 23.661 16.499 1.00 29.42 98 GLU A O 1
ATOM 701 N N . GLU A 1 107 ? 61.633 24.424 17.475 1.00 29.55 99 GLU A N 1
ATOM 702 C CA . GLU A 1 107 ? 61.770 23.544 18.656 1.00 30.88 99 GLU A CA 1
ATOM 703 C C . GLU A 1 107 ? 61.698 22.064 18.274 1.00 28.57 99 GLU A C 1
ATOM 704 O O . GLU A 1 107 ? 62.443 21.233 18.813 1.00 29.91 99 GLU A O 1
ATOM 710 N N . ILE A 1 108 ? 60.805 21.737 17.339 1.00 27.20 100 ILE A N 1
ATOM 711 C CA . ILE A 1 108 ? 60.720 20.392 16.784 1.00 24.27 100 ILE A CA 1
ATOM 712 C C . ILE A 1 108 ? 61.984 20.073 15.993 1.00 26.00 100 ILE A C 1
ATOM 713 O O . ILE A 1 108 ? 62.541 18.981 16.103 1.00 27.56 100 ILE A O 1
ATOM 718 N N . ARG A 1 109 ? 62.445 21.036 15.200 1.00 25.71 101 ARG A N 1
ATOM 719 C CA . ARG A 1 109 ? 63.659 20.840 14.411 1.00 26.69 101 ARG A CA 1
ATOM 720 C C . ARG A 1 109 ? 64.829 20.518 15.352 1.00 25.29 101 ARG A C 1
ATOM 721 O O . ARG A 1 109 ? 65.557 19.557 15.121 1.00 26.41 101 ARG A O 1
ATOM 729 N N . ARG A 1 110 ? 64.968 21.320 16.410 1.00 27.63 102 ARG A N 1
ATOM 730 C CA . ARG A 1 110 ? 66.022 21.148 17.427 1.00 31.08 102 ARG A CA 1
ATOM 731 C C . ARG A 1 110 ? 66.012 19.742 18.037 1.00 33.54 102 ARG A C 1
ATOM 732 O O . ARG A 1 110 ? 67.055 19.079 18.122 1.00 33.93 102 ARG A O 1
ATOM 739 N N . PHE A 1 111 ? 64.826 19.288 18.447 1.00 32.91 103 PHE A N 1
ATOM 740 C CA . PHE A 1 111 ? 64.681 17.961 19.040 1.00 33.39 103 PHE A CA 1
ATOM 741 C C . PHE A 1 111 ? 65.012 16.836 18.039 1.00 33.53 103 PHE A C 1
ATOM 742 O O . PHE A 1 111 ? 65.693 15.863 18.388 1.00 34.51 103 PHE A O 1
ATOM 750 N N . LEU A 1 112 ? 64.517 16.976 16.809 1.00 33.37 104 LEU A N 1
ATOM 751 C CA . LEU A 1 112 ? 64.729 15.978 15.750 1.00 34.56 104 LEU A CA 1
ATOM 752 C C . LEU A 1 112 ? 66.181 15.872 15.265 1.00 35.85 104 LEU A C 1
ATOM 753 O O . LEU A 1 112 ? 66.663 14.771 14.995 1.00 35.25 104 LEU A O 1
ATOM 758 N N . GLU A 1 113 ? 66.858 17.014 15.141 1.00 38.69 105 GLU A N 1
ATOM 759 C CA . GLU A 1 113 ? 68.279 17.024 14.765 1.00 40.71 105 GLU A CA 1
ATOM 760 C C . GLU A 1 113 ? 69.123 16.346 15.851 1.00 40.95 105 GLU A C 1
ATOM 761 O O . GLU A 1 113 ? 70.046 15.584 15.535 1.00 42.94 105 GLU A O 1
ATOM 767 N N . LYS A 1 114 ? 68.775 16.604 17.117 1.00 40.92 106 LYS A N 1
ATOM 768 C CA . LYS A 1 114 ? 69.431 15.981 18.280 1.00 41.24 106 LYS A CA 1
ATOM 769 C C . LYS A 1 114 ? 69.169 14.460 18.360 1.00 42.49 106 LYS A C 1
ATOM 770 O O . LYS A 1 114 ? 70.067 13.686 18.706 1.00 43.12 106 LYS A O 1
ATOM 773 N N . ALA A 1 115 ? 67.940 14.045 18.039 1.00 41.67 107 ALA A N 1
ATOM 774 C CA . ALA A 1 115 ? 67.563 12.621 18.032 1.00 40.78 107 ALA A CA 1
ATOM 775 C C . ALA A 1 115 ? 68.156 11.849 16.843 1.00 39.34 107 ALA A C 1
ATOM 776 O O . ALA A 1 115 ? 68.258 10.615 16.881 1.00 38.54 107 ALA A O 1
ATOM 778 N N . GLY A 1 116 ? 68.532 12.581 15.793 1.00 38.12 108 GLY A N 1
ATOM 779 C CA . GLY A 1 116 ? 69.115 11.991 14.593 1.00 38.89 108 GLY A CA 1
ATOM 780 C C . GLY A 1 116 ? 68.143 11.175 13.757 1.00 39.96 108 GLY A C 1
ATOM 781 O O . GLY A 1 116 ? 68.521 10.148 13.177 1.00 41.44 108 GLY A O 1
ATOM 782 N N . VAL A 1 117 ? 66.887 11.619 13.694 1.00 37.80 109 VAL A N 1
ATOM 783 C CA . VAL A 1 117 ? 65.884 10.957 12.848 1.00 38.18 109 VAL A CA 1
ATO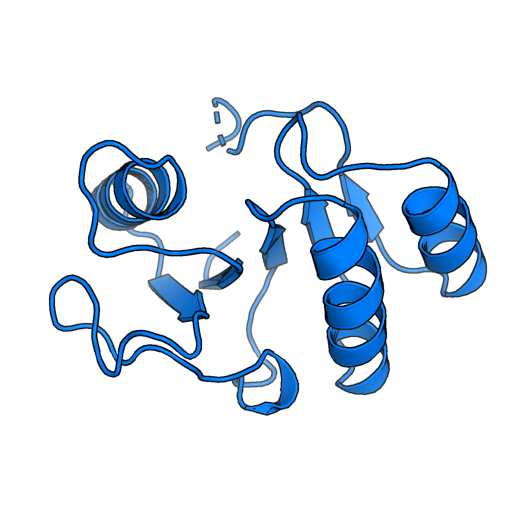M 784 C C . VAL A 1 117 ? 65.670 11.756 11.552 1.00 36.79 109 VAL A C 1
ATOM 785 O O . VAL A 1 117 ? 65.999 12.952 11.496 1.00 36.62 109 VAL A O 1
ATOM 789 N N . GLU A 1 118 ? 65.147 11.091 10.517 1.00 35.06 110 GLU A N 1
ATOM 790 C CA . GLU A 1 118 ? 64.796 11.757 9.261 1.00 35.15 110 GLU A CA 1
ATOM 791 C C . GLU A 1 118 ? 63.495 12.504 9.467 1.00 31.67 110 GLU A C 1
ATOM 792 O O . GLU A 1 118 ? 62.597 12.006 10.139 1.00 29.65 110 GLU A O 1
ATOM 798 N N . TYR A 1 119 ? 63.399 13.702 8.895 1.00 30.66 111 TYR A N 1
ATOM 799 C CA . TYR A 1 119 ? 62.164 14.481 8.970 1.00 29.41 111 TYR A CA 1
ATOM 800 C C . TYR A 1 119 ? 61.976 15.328 7.731 1.00 30.10 111 TYR A C 1
ATOM 801 O O . TYR A 1 119 ? 62.928 15.567 6.977 1.00 29.18 111 TYR A O 1
ATOM 810 N N . SER A 1 120 ? 60.744 15.798 7.536 1.00 26.82 112 SER A N 1
ATOM 811 C CA . SER A 1 120 ? 60.412 16.670 6.426 1.00 26.43 112 SER A CA 1
ATOM 812 C C . SER A 1 120 ? 59.625 17.867 6.956 1.00 27.45 112 SER A C 1
ATOM 813 O O . SER A 1 120 ? 58.646 17.698 7.717 1.00 25.74 112 SER A O 1
ATOM 816 N N . PHE A 1 121 ? 60.090 19.071 6.598 1.00 24.90 113 PHE A N 1
ATOM 817 C CA . PHE A 1 121 ? 59.345 20.326 6.813 1.00 24.47 113 PHE A CA 1
ATOM 818 C C . PHE A 1 121 ? 58.996 20.902 5.447 1.00 25.66 113 PHE A C 1
ATOM 819 O O . PHE A 1 121 ? 59.731 20.688 4.475 1.00 24.96 113 PHE A O 1
ATOM 827 N N . GLY A 1 122 ? 57.878 21.627 5.374 1.00 23.14 114 GLY A N 1
ATOM 828 C CA . GLY A 1 122 ? 57.551 22.463 4.198 1.00 25.45 114 GLY A CA 1
ATOM 829 C C . GLY A 1 122 ? 57.112 21.764 2.931 1.00 25.33 114 GLY A C 1
ATOM 830 O O . GLY A 1 122 ? 56.946 22.415 1.890 1.00 25.04 114 GLY A O 1
ATOM 831 N N . ARG A 1 123 ? 56.932 20.445 3.004 1.00 22.97 115 ARG A N 1
ATOM 832 C CA . ARG A 1 123 ? 56.524 19.643 1.848 1.00 23.81 115 ARG A CA 1
ATOM 833 C C . ARG A 1 123 ? 55.129 19.073 2.067 1.00 22.70 115 ARG A C 1
ATOM 834 O O . ARG A 1 123 ? 54.796 18.602 3.168 1.00 20.30 115 ARG A O 1
ATOM 842 N N . CYS A 1 124 ? 54.334 19.116 1.006 1.00 20.47 116 CYS A N 1
ATOM 843 C CA . CYS A 1 124 ? 52.958 18.678 1.046 1.00 21.38 116 CYS A CA 1
ATOM 844 C C . CYS A 1 124 ? 52.831 17.182 0.672 1.00 20.41 116 CYS A C 1
ATOM 845 O O . CYS A 1 124 ? 53.075 16.822 -0.460 1.00 19.77 116 CYS A O 1
ATOM 848 N N . ILE A 1 125 ? 52.412 16.336 1.627 1.00 22.06 117 ILE A N 1
ATOM 849 C CA . ILE A 1 125 ? 52.307 14.869 1.394 1.00 20.67 117 ILE A CA 1
ATOM 850 C C . ILE A 1 125 ? 51.442 14.455 0.179 1.00 20.32 117 ILE A C 1
ATOM 851 O O . ILE A 1 125 ? 51.792 13.506 -0.526 1.00 23.70 117 ILE A O 1
ATOM 864 N N . VAL A 1 127 ? 50.840 16.286 -2.557 1.00 21.53 119 VAL A N 1
ATOM 865 C CA . VAL A 1 127 ? 51.663 16.665 -3.703 1.00 24.55 119 VAL A CA 1
ATOM 866 C C . VAL A 1 127 ? 52.764 15.627 -3.933 1.00 24.76 119 VAL A C 1
ATOM 867 O O . VAL A 1 127 ? 52.915 15.101 -5.051 1.00 25.60 119 VAL A O 1
ATOM 871 N N . GLU A 1 128 ? 53.512 15.314 -2.876 1.00 25.77 120 GLU A N 1
ATOM 872 C CA . GLU A 1 128 ? 54.681 14.438 -3.014 1.00 29.57 120 GLU A CA 1
ATOM 873 C C . GLU A 1 128 ? 54.315 12.987 -3.371 1.00 29.73 120 GLU A C 1
ATOM 874 O O . GLU A 1 128 ? 55.114 12.274 -3.976 1.00 32.25 120 GLU A O 1
ATOM 880 N N . THR A 1 129 ? 53.104 12.570 -3.022 1.00 28.81 121 THR A N 1
ATOM 88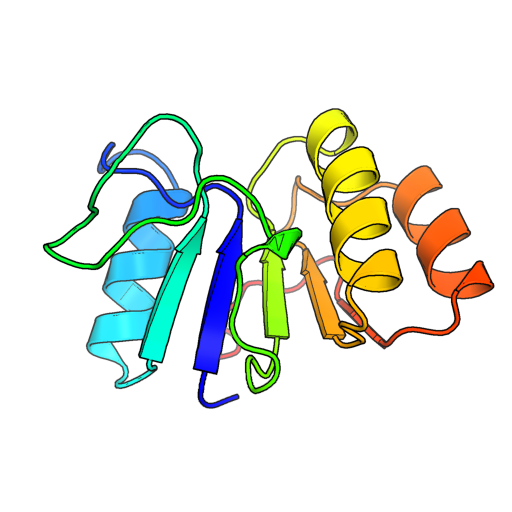1 C CA . THR A 1 129 ? 52.625 11.234 -3.378 1.00 29.55 121 THR A CA 1
ATOM 882 C C . THR A 1 129 ? 51.823 11.307 -4.677 1.00 29.16 121 THR A C 1
ATOM 883 O O . THR A 1 129 ? 51.140 10.355 -5.051 1.00 32.51 121 THR A O 1
#

Organism: Pyrococcus furiosus (strain ATCC 43587 / DSM 3638 / JCM 8422 / Vc1) (NCBI:txid186497)

InterPro domains:
  IPR003781 CoA-binding [PF13380] (7-121)
  IPR003781 CoA-binding [SM00881] (3-95)
  IPR036291 NAD(P)-binding domain superfamily [SSF51735] (6-121)

Foldseek 3Di:
DAAEEEEPQDQPCVAVSPVVVVVCVVVNHHYEYEDLVDCDHPNHGYHPALLPDDPPHQEYEYDDAQVVVQVRVVSCVVSPHAHYEYAERNDDVSSVVVNVVSVGHYYYPDHVVVD

Sequence (115 aa):
FRKIALVGASKNPAKYGNIILKDLLSKGFEVLPVNPNYDEIEGLKCYRSVRELPKDVDVIVFVVPPKVGLQVAKEAVEAGFKKLWFQPGAESEEIRRFLEKAGVEYSFGRCIVET

CATH classification: 3.40.50.720

B-factor: mean 25.09, std 7.61, range [2.0, 52.36]